Protein AF-A0A9Q3KKW7-F1 (afdb_monomer)

Mean predicted aligned error: 9.86 Å

pLDDT: mean 80.12, std 15.45, range [43.72, 94.12]

Radius of gyration: 17.59 Å; Cα contacts (8 Å, |Δi|>4): 83; chains: 1; bounding box: 29×29×61 Å

Str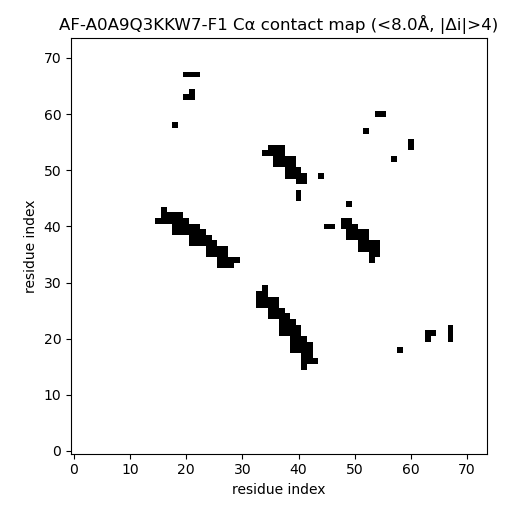ucture (mmCIF, N/CA/C/O backbone):
data_AF-A0A9Q3KKW7-F1
#
_entry.id   AF-A0A9Q3KKW7-F1
#
loop_
_atom_site.group_PDB
_atom_site.id
_atom_site.type_symbol
_atom_site.label_atom_id
_atom_site.label_alt_id
_atom_site.label_comp_id
_atom_site.label_asym_id
_atom_site.label_entity_id
_atom_site.label_seq_id
_atom_site.pdbx_PDB_ins_code
_atom_site.Cartn_x
_atom_site.Cartn_y
_atom_site.Cartn_z
_atom_site.occupancy
_atom_site.B_iso_or_equiv
_atom_site.auth_seq_id
_atom_site.auth_comp_id
_atom_site.auth_asym_id
_atom_site.auth_atom_id
_atom_site.pdbx_PDB_model_num
ATOM 1 N N . GLU A 1 1 ? 15.992 5.745 -49.565 1.00 52.66 1 GLU A N 1
ATOM 2 C CA . GLU A 1 1 ? 16.492 4.781 -48.569 1.00 52.66 1 GLU A CA 1
ATOM 3 C C . GLU A 1 1 ? 15.401 4.609 -47.520 1.00 52.66 1 GLU A C 1
ATOM 5 O O . GLU A 1 1 ? 14.862 5.610 -47.063 1.00 52.66 1 GLU A O 1
ATOM 10 N N . GLU A 1 2 ? 14.968 3.367 -47.305 1.00 43.72 2 GLU A N 1
ATOM 11 C CA . GLU A 1 2 ? 13.853 2.955 -46.436 1.00 43.72 2 GLU A CA 1
ATOM 12 C C . GLU A 1 2 ? 14.166 3.131 -44.929 1.00 43.72 2 GLU A C 1
ATOM 14 O O . GLU A 1 2 ? 15.261 2.783 -44.502 1.00 43.72 2 GLU A O 1
ATOM 19 N N . GLU A 1 3 ? 13.195 3.693 -44.182 1.00 60.12 3 GLU A N 1
ATOM 20 C CA . GLU A 1 3 ? 12.635 3.381 -42.832 1.00 60.12 3 GLU A CA 1
ATOM 21 C C . GLU A 1 3 ? 13.455 2.563 -41.776 1.00 60.12 3 GLU A C 1
ATOM 23 O O . GLU A 1 3 ? 14.232 1.693 -42.155 1.00 60.12 3 GLU A O 1
ATOM 28 N N . PRO A 1 4 ? 13.216 2.686 -40.433 1.00 62.81 4 PRO A N 1
ATOM 29 C CA . PRO A 1 4 ? 11.943 3.106 -39.834 1.00 62.81 4 PRO A CA 1
ATOM 30 C C . PRO A 1 4 ? 11.987 4.025 -38.596 1.00 62.81 4 PRO A C 1
ATOM 32 O O . PRO A 1 4 ? 12.850 3.983 -37.715 1.00 62.81 4 PRO A O 1
ATOM 35 N N . HIS A 1 5 ? 10.887 4.758 -38.460 1.00 53.00 5 HIS A N 1
ATOM 36 C CA . HIS A 1 5 ? 10.428 5.385 -37.230 1.00 53.00 5 HIS A CA 1
ATOM 37 C C . HIS A 1 5 ? 10.107 4.329 -36.150 1.00 53.00 5 HIS A C 1
ATOM 39 O O . HIS A 1 5 ? 9.118 3.607 -36.252 1.00 53.00 5 HIS A O 1
ATOM 45 N N . THR A 1 6 ? 10.882 4.253 -35.059 1.00 57.12 6 THR A N 1
ATOM 46 C CA . THR A 1 6 ? 10.422 3.575 -33.829 1.00 57.12 6 THR A CA 1
ATOM 47 C C . THR A 1 6 ? 11.023 4.165 -32.555 1.00 57.12 6 THR A C 1
ATOM 49 O O . THR A 1 6 ? 11.796 3.544 -31.832 1.00 57.12 6 THR A O 1
ATOM 52 N N . THR A 1 7 ? 10.589 5.368 -32.184 1.00 53.22 7 THR A N 1
ATOM 53 C CA . THR A 1 7 ? 10.636 5.752 -30.765 1.00 53.22 7 THR A CA 1
ATOM 54 C C . THR A 1 7 ? 9.269 5.493 -30.166 1.00 53.22 7 THR A C 1
ATOM 56 O O . THR A 1 7 ? 8.455 6.387 -29.985 1.00 53.22 7 THR A O 1
ATOM 59 N N . ARG A 1 8 ? 9.036 4.202 -29.907 1.00 49.19 8 ARG A N 1
ATOM 60 C CA . ARG A 1 8 ? 8.060 3.608 -28.989 1.00 49.19 8 ARG A CA 1
ATOM 61 C C . ARG A 1 8 ? 7.456 4.637 -28.025 1.00 49.19 8 ARG A C 1
ATOM 63 O O . ARG A 1 8 ? 7.996 4.854 -26.938 1.00 49.19 8 ARG A O 1
ATOM 70 N N . ASN A 1 9 ? 6.308 5.207 -28.399 1.00 49.44 9 ASN A N 1
ATOM 71 C CA . ASN A 1 9 ? 5.431 5.971 -27.517 1.00 49.44 9 ASN A CA 1
ATOM 72 C C . ASN A 1 9 ? 5.004 5.076 -26.345 1.00 49.44 9 ASN A C 1
ATOM 74 O O . ASN A 1 9 ? 3.940 4.461 -26.355 1.00 49.44 9 ASN A O 1
ATOM 78 N N . ARG A 1 10 ? 5.824 4.995 -25.295 1.00 52.00 10 ARG A N 1
ATOM 79 C CA . ARG A 1 10 ? 5.373 4.527 -23.989 1.00 52.00 10 ARG A CA 1
ATOM 80 C C . ARG A 1 10 ? 4.600 5.685 -23.373 1.00 52.00 10 ARG A C 1
ATOM 82 O O . ARG A 1 10 ? 5.114 6.434 -22.550 1.00 52.00 10 ARG A O 1
ATOM 89 N N . LYS A 1 11 ? 3.350 5.834 -23.812 1.00 45.72 11 LYS A N 1
ATOM 90 C CA . LYS A 1 11 ? 2.307 6.483 -23.024 1.00 45.72 11 LYS A CA 1
ATOM 91 C C . LYS A 1 11 ? 2.214 5.625 -21.764 1.00 45.72 11 LYS A C 1
ATOM 93 O O . LYS A 1 11 ? 1.606 4.560 -21.777 1.00 45.72 11 LYS A O 1
ATOM 98 N N . VAL A 1 12 ? 2.993 5.981 -20.742 1.00 52.84 12 VAL A N 1
ATOM 99 C CA . VAL A 1 12 ? 2.905 5.366 -19.420 1.00 52.84 12 VAL A CA 1
ATOM 100 C C . VAL A 1 12 ? 1.557 5.820 -18.904 1.00 52.84 12 VAL A C 1
ATOM 102 O O . VAL A 1 12 ? 1.399 6.932 -18.415 1.00 52.84 12 VAL A O 1
ATOM 105 N N . GLU A 1 13 ? 0.562 4.996 -19.193 1.00 46.66 13 GLU A N 1
ATOM 106 C CA . GLU A 1 13 ? -0.777 5.089 -18.658 1.00 46.66 13 GLU A CA 1
ATOM 107 C C . GLU A 1 13 ? -0.644 5.309 -17.149 1.00 46.66 13 GLU A C 1
ATOM 109 O O . GLU A 1 13 ? 0.023 4.530 -16.467 1.00 46.66 13 GLU A O 1
ATOM 114 N N . ASP A 1 14 ? -1.223 6.396 -16.637 1.00 55.62 14 ASP A N 1
ATOM 115 C CA . ASP A 1 14 ? -1.221 6.779 -15.213 1.00 55.62 14 ASP A CA 1
ATOM 116 C C . ASP A 1 14 ? -1.961 5.751 -14.327 1.00 55.62 14 ASP A C 1
ATOM 118 O O . ASP A 1 14 ? -2.181 5.944 -13.136 1.00 55.62 14 ASP A O 1
ATOM 122 N N . SER A 1 15 ? -2.321 4.602 -14.892 1.00 56.06 15 SER A N 1
ATOM 123 C CA . SER A 1 15 ? -2.742 3.434 -14.148 1.00 56.06 15 SER A CA 1
ATOM 124 C C . SER A 1 15 ? -1.535 2.895 -13.378 1.00 56.06 15 SER A C 1
ATOM 126 O O . SER A 1 15 ? -0.534 2.504 -13.991 1.00 56.06 15 SER A O 1
ATOM 128 N N . PRO A 1 16 ? -1.580 2.847 -12.033 1.00 63.81 16 PRO A N 1
ATOM 129 C CA . PRO A 1 16 ? -0.528 2.194 -11.275 1.00 63.81 16 PRO A CA 1
ATOM 130 C C . PRO A 1 16 ? -0.421 0.760 -11.799 1.00 63.81 16 PRO A C 1
ATOM 132 O O . PRO A 1 16 ? -1.394 0.010 -11.768 1.00 63.81 16 PRO A O 1
ATOM 135 N N . GLY A 1 17 ? 0.740 0.416 -12.364 1.00 72.06 17 GLY A N 1
ATOM 136 C CA . GLY A 1 17 ? 0.964 -0.889 -12.984 1.00 72.06 17 GLY A CA 1
ATOM 137 C C . GLY A 1 17 ? 0.643 -2.052 -12.033 1.00 72.06 17 GLY A C 1
ATOM 138 O O . GLY A 1 17 ? 0.427 -1.849 -10.840 1.00 72.06 17 GLY A O 1
ATOM 139 N N . PRO A 1 18 ? 0.640 -3.305 -12.509 1.00 84.56 18 PRO A N 1
ATOM 140 C CA . PRO A 1 18 ? 0.151 -4.437 -11.727 1.00 84.56 18 PRO A CA 1
ATOM 141 C C . PRO A 1 18 ? 0.841 -4.558 -10.361 1.00 84.56 18 PRO A C 1
ATOM 143 O O . PRO A 1 18 ? 2.066 -4.448 -10.253 1.00 84.56 18 PRO A O 1
ATOM 146 N N . VAL A 1 19 ? 0.062 -4.822 -9.308 1.00 88.06 19 VAL A N 1
ATOM 147 C CA . VAL A 1 19 ? 0.578 -4.949 -7.938 1.00 88.06 19 VAL A CA 1
ATOM 148 C C . VAL A 1 19 ? 1.557 -6.126 -7.846 1.00 88.06 19 VAL A C 1
ATOM 150 O O . VAL A 1 19 ? 1.271 -7.255 -8.256 1.00 88.06 19 VAL A O 1
ATOM 153 N N . LYS A 1 20 ? 2.746 -5.870 -7.290 1.00 89.81 20 LYS A N 1
ATOM 154 C CA . LYS A 1 20 ? 3.760 -6.898 -7.018 1.00 89.81 20 LYS A CA 1
ATOM 155 C C . LYS A 1 20 ? 3.535 -7.522 -5.648 1.00 89.81 20 LYS A C 1
ATOM 157 O O . LYS A 1 20 ? 3.442 -8.743 -5.551 1.00 89.81 20 LYS A O 1
ATOM 162 N N . LYS A 1 21 ? 3.502 -6.701 -4.593 1.00 90.75 21 LYS A N 1
ATOM 163 C CA . LYS A 1 21 ? 3.297 -7.147 -3.205 1.00 90.75 21 LYS A CA 1
ATOM 164 C C . LYS A 1 21 ? 2.970 -5.990 -2.265 1.00 90.75 21 LYS A C 1
ATOM 166 O O . LYS A 1 21 ? 3.304 -4.844 -2.549 1.00 90.75 21 LYS A O 1
ATOM 171 N N . ILE A 1 22 ? 2.413 -6.325 -1.105 1.00 92.62 22 ILE A N 1
ATOM 172 C CA . ILE A 1 22 ? 2.319 -5.415 0.040 1.00 92.62 22 ILE A CA 1
ATOM 173 C C . ILE A 1 22 ? 3.598 -5.549 0.868 1.00 92.62 22 ILE A C 1
ATOM 175 O O . ILE A 1 22 ? 4.044 -6.660 1.157 1.00 92.62 22 ILE A O 1
ATOM 179 N N . VAL A 1 23 ? 4.204 -4.417 1.215 1.00 92.44 23 VAL A N 1
ATOM 180 C CA . VAL A 1 23 ? 5.486 -4.354 1.935 1.00 92.44 23 VAL A CA 1
ATOM 181 C C . VAL A 1 23 ? 5.277 -3.998 3.403 1.00 92.44 23 VAL A C 1
ATOM 183 O O . VAL A 1 23 ? 5.956 -4.533 4.275 1.00 92.44 23 VAL A O 1
ATOM 186 N N . LYS A 1 24 ? 4.333 -3.097 3.689 1.00 92.56 24 LYS A N 1
ATOM 187 C CA . LYS A 1 24 ? 4.011 -2.640 5.045 1.00 92.56 24 LYS A CA 1
ATOM 188 C C . LYS A 1 24 ? 2.512 -2.414 5.195 1.00 92.56 24 LYS A C 1
ATOM 190 O O . LYS A 1 24 ? 1.796 -2.243 4.215 1.00 92.56 24 LYS A O 1
ATOM 195 N N . ALA A 1 25 ? 2.059 -2.369 6.440 1.00 92.94 25 ALA A N 1
ATOM 196 C CA . ALA A 1 25 ? 0.720 -1.933 6.808 1.00 92.94 25 ALA A CA 1
ATOM 197 C C . ALA A 1 25 ? 0.833 -0.869 7.899 1.00 92.94 25 ALA A C 1
ATOM 199 O O . ALA A 1 25 ? 1.733 -0.946 8.739 1.00 92.94 25 ALA A O 1
ATOM 200 N N . ARG A 1 26 ? -0.078 0.101 7.892 1.00 93.19 26 ARG A N 1
ATOM 201 C CA . ARG A 1 26 ? -0.223 1.110 8.941 1.00 93.19 26 ARG A CA 1
ATOM 202 C C . ARG A 1 26 ? -1.698 1.362 9.226 1.00 93.19 26 ARG A C 1
ATOM 204 O O . ARG A 1 26 ? -2.551 1.137 8.369 1.00 93.19 26 ARG A O 1
ATOM 211 N N . LYS A 1 27 ? -1.987 1.857 10.423 1.00 94.12 27 LYS A N 1
ATOM 212 C CA . LYS A 1 27 ? -3.307 2.360 10.798 1.00 94.12 27 LYS A CA 1
ATOM 213 C C . LYS A 1 27 ? -3.207 3.879 10.876 1.00 94.12 27 LYS A C 1
ATOM 215 O O . LYS A 1 27 ? -2.300 4.389 11.526 1.00 94.12 27 LYS A O 1
ATOM 220 N N . ILE A 1 28 ? -4.087 4.577 10.174 1.00 93.75 28 ILE A N 1
ATOM 221 C CA . ILE A 1 28 ? -4.187 6.037 10.208 1.00 93.75 28 ILE A CA 1
ATOM 222 C C . ILE A 1 28 ? -5.590 6.432 10.654 1.00 93.75 28 ILE A C 1
ATOM 224 O O . ILE A 1 28 ? -6.530 5.660 10.472 1.00 93.75 28 ILE A O 1
ATOM 228 N N . ARG A 1 29 ? -5.740 7.634 11.208 1.00 93.94 29 ARG A N 1
ATOM 229 C CA . ARG A 1 29 ? -7.050 8.215 11.495 1.00 93.94 29 ARG A CA 1
ATOM 230 C C . ARG A 1 29 ? -7.315 9.323 10.484 1.00 93.94 29 ARG A C 1
ATOM 232 O O . ARG A 1 29 ? -6.603 10.322 10.478 1.00 93.94 29 ARG A O 1
ATOM 239 N N . LEU A 1 30 ? -8.292 9.120 9.607 1.00 87.75 30 LEU A N 1
ATOM 240 C CA . LEU A 1 30 ? -8.675 10.065 8.562 1.00 87.75 30 LEU A CA 1
ATOM 241 C C . LEU A 1 30 ? -10.131 10.473 8.788 1.00 87.75 30 LEU A C 1
ATOM 243 O O . LEU A 1 30 ? -11.007 9.619 8.903 1.00 87.75 30 LEU A O 1
ATOM 247 N N . ASN A 1 31 ? -10.387 11.777 8.893 1.00 88.62 31 ASN A N 1
ATOM 248 C CA . ASN A 1 31 ? -11.722 12.329 9.147 1.00 88.62 31 ASN A CA 1
ATOM 249 C C . ASN A 1 31 ? -12.433 11.700 10.369 1.00 88.62 31 ASN A C 1
ATOM 251 O O . ASN A 1 31 ? -13.590 11.289 10.306 1.00 88.62 31 ASN A O 1
ATOM 255 N N . GLY A 1 32 ? -11.692 11.522 11.468 1.00 91.50 32 GLY A N 1
ATOM 256 C CA . GLY A 1 32 ? -12.193 10.909 12.704 1.00 91.50 32 GLY A CA 1
ATOM 257 C C . GLY A 1 32 ? -12.343 9.383 12.668 1.00 91.50 32 GLY A C 1
ATOM 258 O O . GLY A 1 32 ? -12.490 8.785 13.737 1.00 91.50 32 GLY A O 1
ATOM 259 N N . LYS A 1 33 ? -12.226 8.747 11.495 1.00 92.31 33 LYS A N 1
ATOM 260 C CA . LYS A 1 33 ? -12.346 7.296 11.307 1.00 92.31 33 LYS A CA 1
ATOM 261 C C . LYS A 1 33 ? -10.983 6.623 11.238 1.00 92.31 33 LYS A C 1
ATOM 263 O O . LYS A 1 33 ? -10.055 7.108 10.594 1.00 92.31 33 LYS A O 1
ATOM 268 N N . ASP A 1 34 ? -10.882 5.474 11.887 1.00 92.50 34 ASP A N 1
ATOM 269 C CA . ASP A 1 34 ? -9.710 4.618 11.794 1.00 92.50 34 ASP A CA 1
ATOM 270 C C . ASP A 1 34 ? -9.711 3.860 10.464 1.00 92.50 34 ASP A C 1
ATOM 272 O O . ASP A 1 34 ? -10.616 3.075 10.190 1.00 92.50 34 ASP A O 1
ATOM 276 N N . GLN A 1 35 ? -8.665 4.044 9.664 1.00 91.75 35 GLN A N 1
ATOM 277 C CA . GLN A 1 35 ? -8.501 3.387 8.375 1.00 91.75 35 GLN A CA 1
ATOM 278 C C . GLN A 1 35 ? -7.161 2.654 8.305 1.00 91.75 35 GLN A C 1
ATOM 280 O O . GLN A 1 35 ? -6.113 3.151 8.728 1.00 91.75 35 GLN A O 1
ATOM 285 N N . ARG A 1 36 ? -7.183 1.441 7.749 1.00 91.50 36 ARG A N 1
ATOM 286 C CA . ARG A 1 36 ? -5.965 0.683 7.454 1.00 91.50 36 ARG A CA 1
ATOM 287 C C . ARG 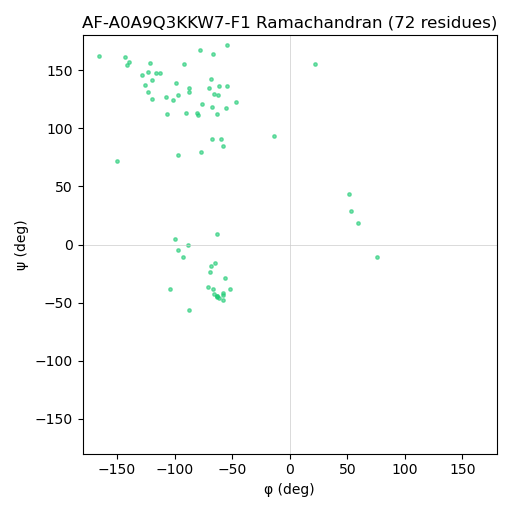A 1 36 ? -5.459 1.055 6.070 1.00 91.50 36 ARG A C 1
ATOM 289 O O . ARG A 1 36 ? -6.226 1.126 5.114 1.00 91.50 36 ARG A O 1
ATOM 296 N N . GLN A 1 37 ? -4.156 1.283 5.980 1.00 93.69 37 GLN A N 1
ATOM 297 C CA . GLN A 1 37 ? -3.464 1.470 4.717 1.00 93.69 37 GLN A CA 1
ATOM 298 C C . GLN A 1 37 ? -2.334 0.463 4.578 1.00 93.69 37 GLN A C 1
ATOM 300 O O . GLN A 1 37 ? -1.673 0.086 5.550 1.00 93.69 37 GLN A O 1
ATOM 305 N N . TYR A 1 38 ? -2.079 0.080 3.338 1.00 92.69 38 TYR A N 1
ATOM 306 C CA . TYR A 1 38 ? -1.071 -0.890 2.962 1.00 92.69 38 TYR A CA 1
ATOM 307 C C . TYR A 1 38 ? -0.108 -0.242 1.976 1.00 92.69 38 TYR A C 1
ATOM 309 O O . TYR A 1 38 ? -0.534 0.412 1.029 1.00 92.69 38 TYR A O 1
ATOM 317 N N . LEU A 1 39 ? 1.193 -0.382 2.225 1.00 93.25 39 LEU A N 1
ATOM 318 C CA . LEU A 1 39 ? 2.234 0.100 1.327 1.00 93.25 39 LEU A CA 1
ATOM 319 C C . LEU A 1 39 ? 2.391 -0.913 0.203 1.00 93.25 39 LEU A C 1
ATOM 321 O O . LEU A 1 39 ? 2.847 -2.039 0.428 1.00 93.25 39 LEU A O 1
ATOM 325 N N . VAL A 1 40 ? 1.991 -0.504 -0.989 1.00 92.31 40 VAL A N 1
ATOM 326 C CA . VAL A 1 40 ? 1.896 -1.347 -2.172 1.00 92.31 40 VAL A CA 1
ATOM 327 C C . VAL A 1 40 ? 3.094 -1.093 -3.059 1.00 92.31 40 VAL A C 1
ATOM 329 O O . VAL A 1 40 ? 3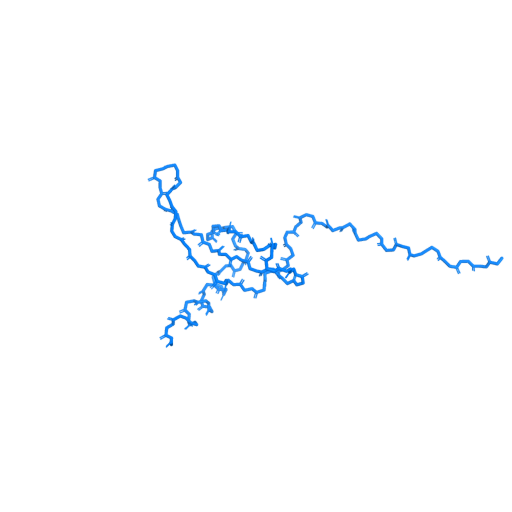.338 0.039 -3.471 1.00 92.31 40 VAL A O 1
ATOM 332 N N . ARG A 1 41 ? 3.817 -2.166 -3.374 1.00 91.06 41 ARG A N 1
ATOM 333 C CA . ARG A 1 41 ? 4.864 -2.162 -4.387 1.00 91.06 41 ARG A CA 1
ATOM 334 C C . ARG A 1 41 ? 4.302 -2.675 -5.696 1.00 91.06 41 ARG A C 1
ATOM 336 O O . ARG A 1 41 ? 3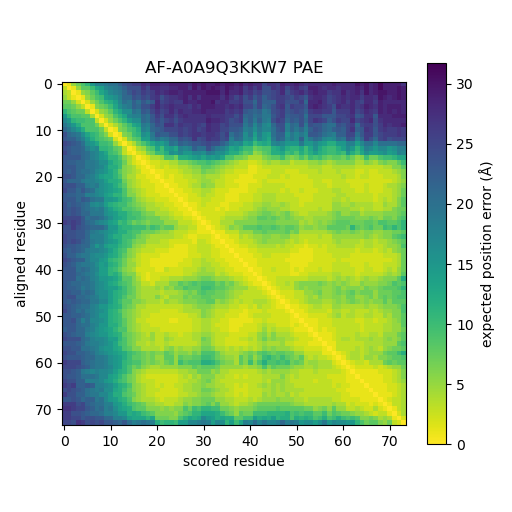.740 -3.773 -5.740 1.00 91.06 41 ARG A O 1
ATOM 343 N N . PHE A 1 42 ? 4.505 -1.917 -6.761 1.00 89.94 42 PHE A N 1
ATOM 344 C CA . PHE A 1 42 ? 4.059 -2.269 -8.105 1.00 89.94 42 PHE A CA 1
ATOM 345 C C . PHE A 1 42 ? 5.149 -3.033 -8.869 1.00 89.94 42 PHE A C 1
ATOM 347 O O . PHE A 1 42 ? 6.338 -2.971 -8.540 1.00 89.94 42 PHE A O 1
ATOM 354 N N . LYS A 1 43 ? 4.753 -3.830 -9.864 1.00 86.50 43 LYS A N 1
ATOM 355 C CA . LYS A 1 43 ? 5.699 -4.529 -10.741 1.00 86.50 43 LYS A CA 1
ATOM 356 C C . LYS A 1 43 ? 6.425 -3.504 -11.608 1.00 86.50 43 LYS A C 1
ATOM 358 O O . LYS A 1 43 ? 5.824 -2.540 -12.064 1.00 86.50 43 LYS A O 1
ATOM 363 N N . ASN A 1 44 ? 7.714 -3.745 -11.842 1.00 84.62 44 ASN A N 1
ATOM 364 C CA . ASN A 1 44 ? 8.585 -2.896 -12.666 1.00 84.62 44 ASN A CA 1
ATOM 365 C C . ASN A 1 44 ? 8.706 -1.440 -12.177 1.00 84.62 44 ASN A C 1
ATOM 367 O O . ASN A 1 44 ? 9.123 -0.573 -12.936 1.00 84.62 44 ASN A O 1
ATOM 371 N N . GLN A 1 45 ? 8.357 -1.183 -10.915 1.00 86.12 45 GLN A N 1
ATOM 372 C CA . GLN A 1 45 ? 8.511 0.105 -10.251 1.00 86.12 45 GLN A CA 1
ATOM 373 C C . GLN A 1 45 ? 9.503 -0.036 -9.091 1.00 86.12 45 GLN A C 1
ATOM 375 O O . GLN A 1 45 ? 9.605 -1.103 -8.471 1.00 86.12 45 GLN A O 1
ATOM 380 N N . THR A 1 46 ? 10.254 1.030 -8.819 1.00 85.88 46 THR A N 1
ATOM 381 C CA . THR A 1 46 ? 11.192 1.078 -7.691 1.00 85.88 46 THR A CA 1
ATOM 382 C C . THR A 1 46 ? 10.455 1.325 -6.376 1.00 85.88 46 THR A C 1
ATOM 384 O O . THR A 1 46 ? 9.274 1.675 -6.358 1.00 85.88 46 THR A O 1
ATOM 387 N N . ALA A 1 47 ? 11.161 1.132 -5.259 1.00 85.94 47 ALA A N 1
ATOM 388 C CA . ALA A 1 47 ? 10.629 1.368 -3.917 1.00 85.94 47 ALA A CA 1
ATOM 389 C C . ALA A 1 47 ? 10.108 2.802 -3.716 1.00 85.94 47 ALA A C 1
ATOM 391 O O . ALA A 1 47 ? 9.177 3.014 -2.946 1.00 85.94 47 ALA A O 1
ATOM 392 N N . ASP A 1 48 ? 10.678 3.766 -4.437 1.00 87.81 48 ASP A N 1
ATOM 393 C CA . ASP A 1 48 ? 10.328 5.192 -4.386 1.00 87.81 48 ASP A CA 1
ATOM 394 C C . ASP A 1 48 ? 8.931 5.479 -4.948 1.00 87.81 48 ASP A C 1
ATOM 396 O O . ASP A 1 48 ? 8.343 6.526 -4.692 1.00 87.81 48 ASP A O 1
ATOM 400 N N . LYS A 1 49 ? 8.392 4.541 -5.735 1.00 86.94 49 LYS A N 1
ATOM 401 C CA . LYS A 1 49 ? 7.057 4.613 -6.335 1.00 86.94 49 LYS A CA 1
ATOM 402 C C . LYS A 1 49 ? 6.020 3.807 -5.551 1.00 86.94 49 LYS A C 1
ATOM 404 O O . LYS A 1 49 ? 4.879 3.696 -6.003 1.00 86.94 49 LYS A O 1
ATOM 409 N N . ASP A 1 50 ? 6.393 3.236 -4.406 1.00 90.56 50 ASP A N 1
ATOM 410 C CA . ASP A 1 50 ? 5.443 2.546 -3.541 1.00 90.56 50 ASP A CA 1
ATOM 411 C C . ASP A 1 50 ? 4.369 3.532 -3.053 1.00 90.56 50 ASP A C 1
ATOM 413 O O . ASP A 1 50 ? 4.667 4.656 -2.644 1.00 90.56 50 ASP A O 1
ATOM 417 N N . LYS A 1 51 ? 3.103 3.107 -3.062 1.00 90.88 51 LYS A N 1
ATOM 418 C CA . LYS A 1 51 ? 1.975 3.951 -2.636 1.00 90.88 51 LYS A CA 1
ATOM 419 C C . LYS A 1 51 ? 1.239 3.329 -1.460 1.00 90.88 51 LYS A C 1
ATOM 421 O O . LYS A 1 51 ? 1.042 2.118 -1.407 1.00 90.88 51 LYS A O 1
ATOM 426 N N . TRP A 1 52 ? 0.805 4.169 -0.523 1.00 92.56 52 TRP A N 1
ATOM 427 C CA . TRP A 1 52 ? -0.113 3.761 0.537 1.00 92.56 52 TRP A CA 1
ATOM 428 C C . TRP A 1 52 ? -1.536 3.748 -0.006 1.00 92.56 52 TRP A C 1
ATOM 430 O O . TRP A 1 52 ? -2.084 4.804 -0.312 1.00 92.56 52 TRP A O 1
ATOM 440 N N . LEU A 1 53 ? -2.130 2.563 -0.106 1.00 91.06 53 LEU A N 1
ATOM 441 C CA . LEU A 1 53 ? -3.508 2.386 -0.556 1.00 91.06 53 LEU A CA 1
ATOM 442 C C . LEU A 1 53 ? -4.384 1.873 0.586 1.00 91.06 53 LEU A C 1
ATOM 444 O O . LEU A 1 53 ? -3.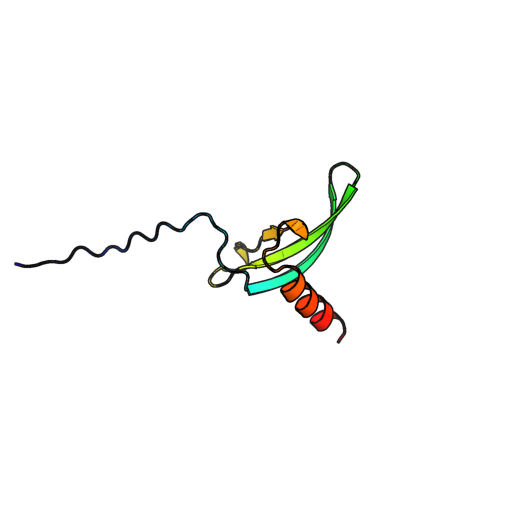919 1.157 1.476 1.00 91.06 53 LEU A O 1
ATOM 448 N N . ALA A 1 54 ? -5.653 2.277 0.569 1.00 90.50 54 ALA A N 1
ATOM 449 C CA . ALA A 1 54 ? -6.680 1.695 1.424 1.00 90.50 54 ALA A CA 1
ATOM 450 C C . ALA A 1 54 ? -6.949 0.237 1.030 1.00 90.50 54 ALA A C 1
ATOM 452 O O . ALA A 1 54 ? -6.594 -0.182 -0.071 1.00 90.50 54 ALA A O 1
ATOM 453 N N . GLU A 1 55 ? -7.604 -0.515 1.913 1.00 86.38 55 GLU A N 1
ATOM 454 C CA . GLU A 1 55 ? -8.030 -1.882 1.598 1.00 86.38 55 GLU A CA 1
ATOM 455 C C . GLU A 1 55 ? -8.944 -1.918 0.364 1.00 86.38 55 GLU A C 1
ATOM 457 O O . GLU A 1 55 ? -8.701 -2.705 -0.545 1.00 86.38 55 GLU A O 1
ATOM 462 N N . ASP A 1 56 ? -9.898 -0.990 0.279 1.00 85.50 56 ASP A N 1
ATOM 463 C CA . ASP A 1 56 ? -10.843 -0.866 -0.839 1.00 85.50 56 ASP A CA 1
ATOM 464 C C . ASP A 1 56 ? -10.198 -0.409 -2.156 1.00 85.50 56 ASP A C 1
ATOM 466 O O . ASP A 1 56 ? -10.716 -0.671 -3.235 1.00 85.50 56 ASP A O 1
ATOM 470 N N . ALA A 1 57 ? -9.053 0.276 -2.085 1.00 85.75 57 ALA A N 1
ATOM 471 C CA . ALA A 1 57 ? -8.348 0.788 -3.260 1.00 85.75 57 ALA A CA 1
ATOM 472 C C . ALA A 1 57 ? -7.362 -0.231 -3.859 1.00 85.75 57 ALA A C 1
ATOM 474 O O . ALA A 1 57 ? -6.664 0.074 -4.827 1.00 85.75 57 ALA A O 1
ATOM 475 N N . LEU A 1 58 ? -7.246 -1.420 -3.261 1.00 82.31 58 LEU A N 1
ATOM 476 C CA . LEU A 1 58 ? -6.347 -2.471 -3.715 1.00 82.31 58 LEU A CA 1
ATOM 477 C C . LEU A 1 58 ? -7.045 -3.401 -4.722 1.00 82.31 58 LEU A C 1
ATOM 479 O O . LEU A 1 58 ? -7.904 -4.187 -4.314 1.00 82.31 58 LEU A O 1
ATOM 483 N N . PRO A 1 59 ? -6.624 -3.425 -6.000 1.00 78.25 59 PRO A N 1
ATOM 484 C CA . PRO A 1 59 ? -7.083 -4.451 -6.929 1.00 78.25 59 PRO A CA 1
ATOM 485 C C . PRO A 1 59 ? -6.567 -5.821 -6.468 1.00 78.25 59 PRO A C 1
ATOM 487 O O . PRO A 1 59 ? -5.387 -5.970 -6.137 1.00 78.25 59 PRO A O 1
ATOM 490 N N . ASP A 1 60 ? -7.467 -6.803 -6.373 1.00 78.56 60 ASP A N 1
ATOM 491 C CA . ASP A 1 60 ? -7.185 -8.139 -5.822 1.00 78.56 60 ASP A 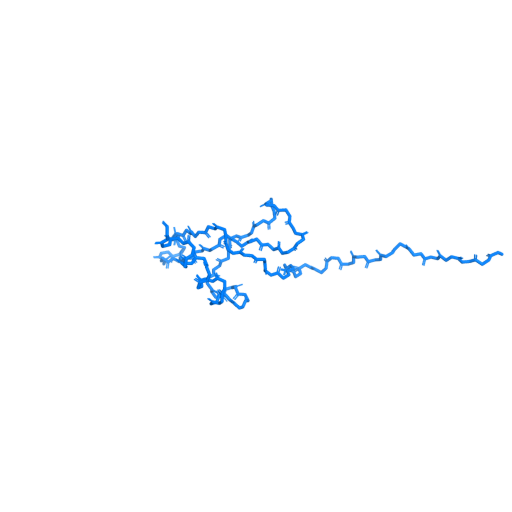CA 1
ATOM 492 C C . ASP A 1 60 ? -6.550 -8.114 -4.417 1.00 78.56 60 ASP A C 1
ATOM 494 O O . ASP A 1 60 ? -5.799 -9.018 -4.024 1.00 78.56 60 ASP A O 1
ATOM 498 N N . GLY A 1 61 ? -6.855 -7.072 -3.630 1.00 76.56 61 GLY A N 1
ATOM 499 C CA . GLY A 1 61 ? -6.225 -6.800 -2.339 1.00 76.56 61 GLY A CA 1
ATOM 500 C C . GLY A 1 61 ? -6.234 -7.993 -1.393 1.00 76.56 61 GLY A C 1
ATOM 501 O O . GLY A 1 61 ? -5.221 -8.273 -0.754 1.00 76.56 61 GLY A O 1
ATOM 502 N N . ASN A 1 62 ? -7.317 -8.771 -1.369 1.00 84.25 62 ASN A N 1
ATOM 503 C CA . ASN A 1 62 ? -7.449 -9.931 -0.490 1.00 84.25 62 ASN A CA 1
ATOM 504 C C . ASN A 1 62 ? -6.333 -10.976 -0.712 1.00 84.25 62 ASN A C 1
ATOM 506 O O . ASN A 1 62 ? -5.739 -11.470 0.248 1.00 84.25 62 ASN A O 1
ATOM 510 N N . SER A 1 63 ? -5.961 -11.263 -1.964 1.00 87.81 63 SER A N 1
ATOM 511 C CA . SER A 1 63 ? -4.882 -12.209 -2.288 1.00 87.81 63 SER A CA 1
ATOM 512 C C . SER A 1 63 ? -3.527 -11.731 -1.760 1.00 87.81 63 SER A C 1
ATOM 514 O O . SER A 1 63 ? -2.781 -12.493 -1.133 1.00 87.81 63 SER A O 1
ATOM 516 N N . TYR A 1 64 ? -3.215 -10.449 -1.957 1.00 88.44 64 TYR A N 1
ATOM 517 C CA . TYR A 1 64 ? -1.967 -9.853 -1.480 1.00 88.44 64 TYR A CA 1
ATOM 518 C C . TYR A 1 64 ? -1.937 -9.701 0.043 1.00 88.44 64 TYR A C 1
ATOM 520 O O . TYR A 1 64 ? -0.898 -9.936 0.663 1.00 88.44 64 TYR A O 1
ATOM 528 N N . LEU A 1 65 ? -3.073 -9.374 0.659 1.00 89.19 65 LEU A N 1
ATOM 529 C CA . LEU A 1 65 ? -3.224 -9.260 2.106 1.00 89.19 65 LEU A CA 1
ATOM 530 C C . LEU A 1 65 ? -3.052 -10.607 2.795 1.00 89.19 65 LEU A C 1
ATOM 532 O O . LEU A 1 65 ? -2.355 -10.678 3.806 1.00 89.19 65 LEU A O 1
ATOM 536 N N . ARG A 1 66 ? -3.619 -11.685 2.242 1.00 90.25 66 ARG A N 1
ATOM 537 C CA . ARG A 1 66 ? -3.418 -13.046 2.762 1.00 90.25 66 ARG A CA 1
ATOM 538 C C . ARG A 1 66 ? -1.936 -13.416 2.773 1.00 90.25 66 ARG A C 1
ATOM 540 O O . ARG A 1 66 ? -1.434 -13.846 3.809 1.00 90.25 66 ARG A O 1
ATOM 547 N N . ARG A 1 67 ? -1.222 -13.172 1.667 1.00 89.12 67 ARG A N 1
ATOM 548 C CA . ARG A 1 67 ? 0.232 -13.407 1.570 1.00 89.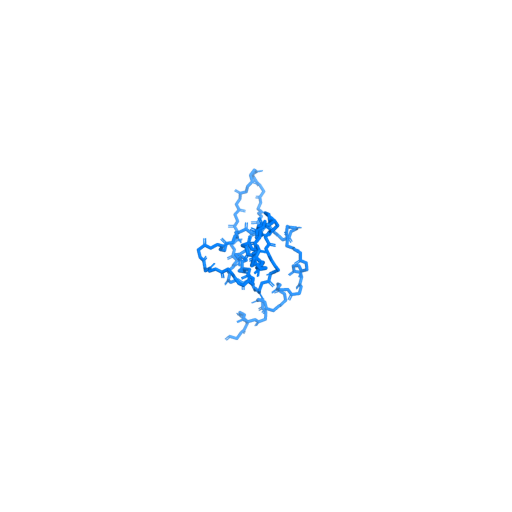12 67 ARG A CA 1
ATOM 549 C C . ARG A 1 67 ? 1.020 -12.556 2.569 1.00 89.12 67 ARG A C 1
ATOM 551 O O . ARG A 1 67 ? 1.876 -13.081 3.275 1.00 89.12 67 ARG A O 1
ATOM 558 N N . PHE A 1 68 ? 0.703 -11.266 2.673 1.00 89.81 68 PHE A N 1
ATOM 559 C CA . PHE A 1 68 ? 1.363 -10.346 3.602 1.00 89.81 68 PHE A CA 1
ATOM 560 C C . PHE A 1 68 ? 1.150 -10.737 5.072 1.00 89.81 68 PHE A C 1
ATOM 562 O O . PHE A 1 68 ? 2.097 -10.754 5.854 1.00 89.81 68 PHE A O 1
ATOM 569 N N . ARG A 1 69 ? -0.081 -11.100 5.450 1.00 88.44 69 ARG A N 1
ATOM 570 C CA . ARG A 1 69 ? -0.424 -11.556 6.807 1.00 88.44 69 ARG A CA 1
ATOM 571 C C . ARG A 1 69 ? 0.226 -12.898 7.139 1.00 88.44 69 ARG A C 1
ATOM 573 O O . ARG A 1 69 ? 0.663 -13.077 8.269 1.00 88.44 69 ARG A O 1
ATOM 580 N N . GLY A 1 70 ? 0.300 -13.812 6.168 1.00 86.12 70 GLY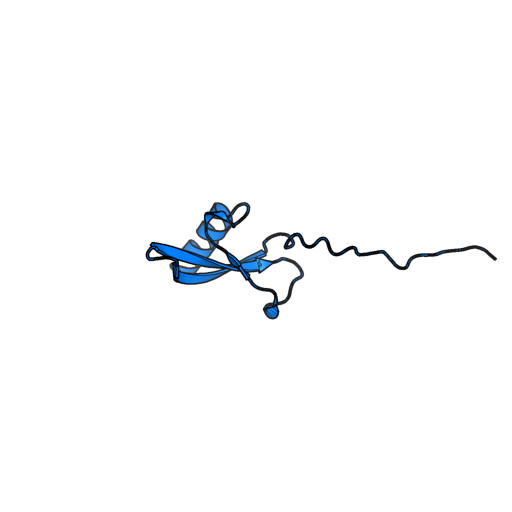 A N 1
ATOM 581 C CA . GLY A 1 70 ? 0.997 -15.091 6.313 1.00 86.12 70 GLY A CA 1
ATOM 582 C C . GLY A 1 70 ? 2.496 -14.907 6.547 1.00 86.12 70 GLY A C 1
ATOM 583 O O . GLY A 1 70 ? 3.038 -15.482 7.479 1.00 86.12 70 GLY A O 1
ATOM 584 N N . SER A 1 71 ? 3.134 -14.013 5.786 1.00 83.25 71 SER A N 1
ATOM 585 C CA . SER A 1 71 ? 4.567 -13.710 5.916 1.00 83.25 71 SER A CA 1
ATOM 586 C C . SER A 1 71 ? 4.965 -13.066 7.250 1.00 83.25 71 SER A C 1
ATOM 588 O O . SER A 1 71 ? 6.153 -13.000 7.536 1.00 83.25 71 SER A O 1
ATOM 590 N N . LYS A 1 72 ? 4.014 -12.538 8.030 1.00 77.31 72 LYS A N 1
ATOM 591 C CA . LYS A 1 72 ? 4.269 -11.885 9.327 1.00 77.31 72 LYS A CA 1
ATOM 592 C C . LYS A 1 72 ? 4.060 -12.801 10.537 1.00 77.31 72 LYS A C 1
ATOM 594 O O . LYS A 1 72 ? 4.216 -12.341 11.662 1.00 77.31 7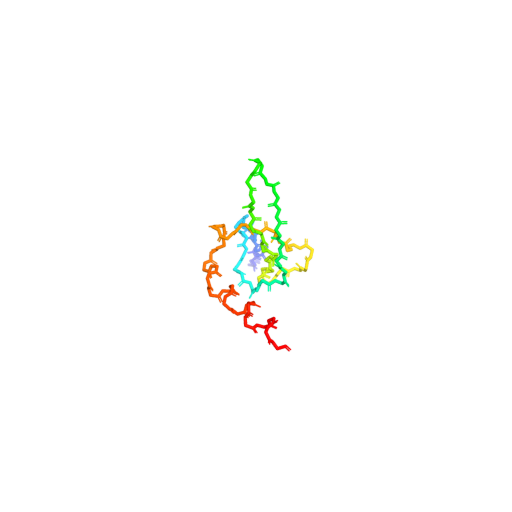2 LYS A O 1
ATOM 599 N N . ARG A 1 73 ? 3.582 -14.029 10.310 1.00 73.25 73 ARG A N 1
ATOM 600 C CA . ARG A 1 73 ? 3.256 -15.003 11.362 1.00 73.25 73 ARG A CA 1
ATOM 601 C C . ARG A 1 73 ? 4.409 -15.954 11.696 1.00 73.25 73 ARG A C 1
ATOM 603 O O . ARG A 1 73 ? 4.282 -16.674 12.679 1.00 73.25 73 ARG A O 1
ATOM 610 N N . THR A 1 74 ? 5.468 -15.963 10.893 1.00 55.44 74 THR A N 1
ATOM 611 C CA . THR A 1 74 ? 6.736 -16.651 11.173 1.00 55.44 74 THR A CA 1
ATOM 612 C C . THR A 1 74 ? 7.725 -15.638 11.721 1.00 55.44 74 THR A C 1
ATOM 614 O O . THR A 1 74 ? 8.448 -16.000 12.668 1.00 55.44 74 THR A O 1
#

Solvent-accessible surface area (backbone atoms only — not comparable to full-atom values): 4809 Å² total; per-residue (Å²): 136,85,84,81,95,75,83,77,82,75,75,74,62,90,61,83,55,62,78,62,44,56,79,48,75,50,80,46,74,57,94,91,38,82,42,58,34,33,32,35,35,38,50,102,52,59,81,90,68,46,43,78,34,42,67,90,71,37,84,70,32,67,65,43,48,52,53,44,56,56,69,70,74,118

Secondary structure (DSSP, 8-state):
-------------SSPPPEEEEEEEEEEEETTEEEEEEEEEETT--GGG-EEEESTTSTTHHHHHHHHHHHT--

InterPro domains:
  IPR016197 Chromo-like domain superfamily [SSF54160] (19-69)

Nearest PDB structures (foldseek):
  6v2h-assembly1_A  TM=8.866E-01  e=3.089E-02  Homo sapiens
  3tzd-assembly1_A  TM=8.273E-01  e=3.731E-02  Homo sapiens
  2epb-assembly1_A  TM=7.804E-01  e=4.232E-02  Homo sapiens
  7ubu-assembly1_A  TM=7.033E-01  e=2.982E-01  Zea mays
  4ft2-assembly1_A  TM=7.651E-01  e=4.351E-01  Zea mays

Sequence (74 aa):
EEEPHTTRNRKVEDSPGPVKKIVKARKIRLNGKDQRQYLVRFKNQTADKDKWLAEDALPDGNSYLRRFRGSKRT

Organism: NCBI:txid1389203

Foldseek 3Di:
DDDDDDPPPPPVPPPQAAWDAFDDKDWDQDPNDIFIWTFTDHPPDDSVPTDTDTCVRDDVSVVRVVVVVVVVVD